Protein AF-A0A015LFY4-F1 (afdb_monomer_lite)

Secondary structure (DSSP, 8-state):
--TT----TTS-HHHHHHHHHHHHT-SS-THHHHHHHHHHHHHHHHHHHHTTTTTT-TT-EEEEETTEEEEEESSPPPHHHHHHHHHHSTT-EEEE----

Foldseek 3Di:
DPPPDDQQPQQDPVLVVQLCCLCPVPDDDPVSVLSNFLSLQSRLVSVCVSVVVCPPLQQWWFKTAPSDTPDTHNDDDDPVVVVVCCVVGRNIDTDHRPPD

pLDDT: mean 84.25, std 12.35, range [42.19, 95.12]

Organism: Rhizophagus irregularis (strain DAOM 197198w) (NCBI:txid1432141)

Sequence (100 aa):
MSQNFRWPYSMPEYLRRSAFNSITKVGSKSDEEFDLEVGLNLLFFYNALDKGEFSGRENDWVTVHNQRIIEYYGQKYDDDKLNSIFKTMPGAVQIHKIAT

Structure (mmCIF, N/CA/C/O backbone):
data_AF-A0A015LFY4-F1
#
_entry.id   AF-A0A015LFY4-F1
#
loop_
_atom_site.group_PDB
_atom_site.id
_atom_site.type_symbol
_atom_site.label_atom_id
_atom_site.label_alt_id
_atom_site.label_comp_id
_atom_site.label_asym_id
_atom_site.label_entity_id
_atom_site.label_seq_id
_atom_site.pdbx_PDB_ins_code
_atom_site.Cartn_x
_atom_site.Cartn_y
_atom_site.Cartn_z
_atom_site.occupancy
_atom_site.B_iso_or_equiv
_atom_site.auth_seq_id
_atom_site.auth_comp_id
_atom_site.auth_asym_id
_atom_site.auth_atom_id
_atom_site.pdbx_PDB_model_num
ATOM 1 N N . MET A 1 1 ? 7.656 -17.148 -11.847 1.00 52.75 1 MET A N 1
ATOM 2 C CA . MET A 1 1 ? 6.934 -17.072 -10.556 1.00 52.75 1 MET A CA 1
ATOM 3 C C . MET A 1 1 ? 6.962 -18.457 -9.938 1.00 52.75 1 MET A C 1
ATOM 5 O O . MET A 1 1 ? 6.727 -19.412 -10.669 1.00 52.75 1 MET A O 1
ATOM 9 N N . SER A 1 2 ? 7.351 -18.596 -8.666 1.00 54.56 2 SER A N 1
ATOM 10 C CA . SER A 1 2 ? 7.397 -19.924 -8.037 1.00 54.56 2 SER A CA 1
ATOM 11 C C . SER A 1 2 ? 5.989 -20.525 -8.007 1.00 54.56 2 SER A C 1
ATOM 13 O O . SER A 1 2 ? 5.005 -19.790 -7.920 1.00 54.56 2 SER A O 1
ATOM 15 N N . GLN A 1 3 ? 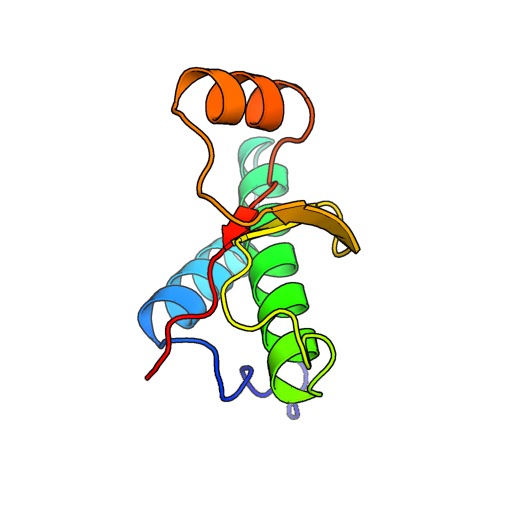5.880 -21.852 -8.058 1.00 60.62 3 GLN A N 1
ATOM 16 C CA . GLN A 1 3 ? 4.587 -22.552 -8.056 1.00 60.62 3 GLN A CA 1
ATOM 17 C C . GLN A 1 3 ? 3.761 -22.348 -6.765 1.00 60.62 3 GLN A C 1
ATOM 19 O O . GLN A 1 3 ? 2.648 -22.851 -6.671 1.00 60.62 3 GLN A O 1
ATOM 24 N N . ASN A 1 4 ? 4.275 -21.583 -5.793 1.00 78.88 4 ASN A N 1
ATOM 25 C CA . ASN A 1 4 ? 3.674 -21.382 -4.475 1.00 78.88 4 ASN A CA 1
ATOM 26 C C . ASN A 1 4 ? 3.223 -19.938 -4.208 1.00 78.88 4 ASN A C 1
ATOM 28 O O . ASN A 1 4 ? 2.784 -19.646 -3.096 1.00 78.88 4 ASN A O 1
ATOM 32 N N . PHE A 1 5 ? 3.337 -19.022 -5.176 1.00 80.44 5 PHE A N 1
ATOM 33 C CA . PHE A 1 5 ? 2.849 -17.660 -4.965 1.00 80.44 5 PHE A CA 1
ATOM 34 C C . PHE A 1 5 ? 1.325 -17.652 -4.787 1.00 80.44 5 PHE A C 1
ATOM 36 O O . PHE A 1 5 ? 0.582 -18.204 -5.599 1.00 80.44 5 PHE A O 1
ATOM 43 N N . ARG A 1 6 ? 0.865 -16.985 -3.727 1.00 88.19 6 ARG A N 1
ATOM 44 C CA . ARG A 1 6 ? -0.543 -16.679 -3.484 1.00 88.19 6 ARG A CA 1
ATOM 45 C C . ARG A 1 6 ? -0.666 -15.185 -3.242 1.00 88.19 6 ARG A C 1
ATOM 47 O O . ARG A 1 6 ? 0.136 -14.612 -2.510 1.00 88.19 6 ARG A O 1
ATOM 54 N N . TRP A 1 7 ? -1.670 -14.573 -3.858 1.00 93.25 7 TRP A N 1
ATOM 55 C CA . TRP A 1 7 ? -2.006 -13.189 -3.557 1.00 93.25 7 TRP A CA 1
ATOM 56 C C . TRP A 1 7 ? -2.440 -13.056 -2.096 1.00 93.25 7 TRP A C 1
ATOM 58 O O . TRP A 1 7 ? -3.108 -13.971 -1.600 1.00 93.25 7 TRP A O 1
ATOM 68 N N . PRO A 1 8 ? -2.132 -11.925 -1.438 1.00 94.00 8 PRO A N 1
ATOM 69 C CA . PRO A 1 8 ? -2.683 -11.643 -0.124 1.00 94.00 8 PRO A CA 1
ATOM 70 C C . PRO A 1 8 ? -4.213 -11.726 -0.163 1.00 94.00 8 PRO A C 1
ATOM 72 O O . PRO A 1 8 ? -4.859 -11.212 -1.089 1.00 94.00 8 PRO A O 1
ATOM 75 N N . TYR A 1 9 ? -4.790 -12.391 0.830 1.00 92.62 9 TYR A N 1
ATOM 76 C CA . TYR A 1 9 ? -6.221 -12.617 0.962 1.00 92.62 9 TYR A CA 1
ATOM 77 C C . TYR A 1 9 ? -6.982 -11.290 1.000 1.00 92.62 9 TYR A C 1
ATOM 79 O O . TYR A 1 9 ? -7.920 -11.116 0.223 1.00 92.62 9 TYR A O 1
ATOM 87 N N . SER A 1 10 ? -6.509 -10.329 1.800 1.00 91.12 10 SER A N 1
ATOM 88 C CA . SER A 1 10 ? -7.152 -9.019 1.966 1.00 91.12 10 SER A CA 1
ATOM 89 C C . SER A 1 10 ? -6.948 -8.069 0.782 1.00 91.12 10 SER A C 1
ATOM 91 O O . SER A 1 10 ? -7.524 -6.985 0.776 1.00 91.12 10 SER A O 1
ATOM 93 N N . MET A 1 11 ? -6.128 -8.429 -0.216 1.00 93.12 11 MET A N 1
ATOM 94 C CA . MET A 1 11 ? -5.882 -7.577 -1.3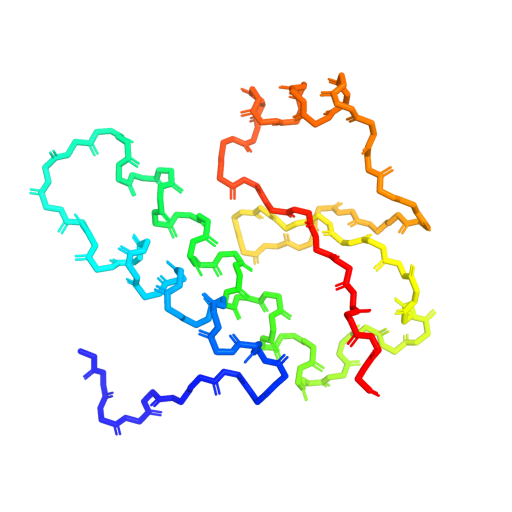83 1.00 93.12 11 MET A CA 1
ATOM 95 C C . MET A 1 11 ? -7.050 -7.661 -2.381 1.00 93.12 11 MET A C 1
ATOM 97 O O . MET A 1 11 ? -7.274 -8.738 -2.941 1.00 93.12 11 MET A O 1
ATOM 101 N N . PRO A 1 12 ? -7.748 -6.549 -2.681 1.00 91.94 12 PRO A N 1
ATOM 102 C CA . PRO A 1 12 ? -8.801 -6.511 -3.692 1.00 91.94 12 PRO A CA 1
ATOM 103 C C . PRO A 1 12 ? -8.311 -6.934 -5.082 1.00 91.94 12 PRO A C 1
ATOM 105 O O . PRO A 1 12 ? -7.178 -6.645 -5.468 1.00 91.94 12 PRO A O 1
ATOM 108 N N . GLU A 1 13 ? -9.185 -7.557 -5.877 1.00 92.44 13 GLU A N 1
ATOM 109 C CA . GLU A 1 13 ? -8.838 -8.085 -7.207 1.00 92.44 13 GLU A CA 1
ATOM 110 C C . GLU A 1 13 ? -8.261 -7.013 -8.149 1.00 92.44 13 GLU A C 1
ATOM 112 O O . GLU A 1 13 ? -7.240 -7.241 -8.798 1.00 92.44 13 GLU A O 1
ATOM 117 N N . TYR A 1 14 ? -8.841 -5.808 -8.162 1.00 90.38 14 TYR A N 1
ATOM 118 C CA . TYR A 1 14 ? -8.337 -4.708 -8.988 1.00 90.38 14 TYR A CA 1
ATOM 119 C C . TYR A 1 14 ? -6.913 -4.275 -8.588 1.00 90.38 14 TYR A C 1
ATOM 121 O O . TYR A 1 14 ? -6.108 -3.948 -9.461 1.00 90.38 14 TYR A O 1
ATOM 129 N N . LEU A 1 15 ? -6.564 -4.341 -7.294 1.00 92.31 15 LEU A N 1
ATOM 130 C CA . LEU A 1 15 ? -5.206 -4.064 -6.812 1.00 92.31 15 LEU A CA 1
ATOM 131 C C . LEU A 1 15 ? -4.247 -5.216 -7.094 1.00 92.31 15 LEU A C 1
ATOM 133 O O . LEU A 1 15 ? -3.095 -4.950 -7.422 1.00 92.31 15 LEU A O 1
ATOM 137 N N . ARG A 1 16 ? -4.710 -6.473 -7.072 1.00 93.75 16 ARG A N 1
ATOM 138 C CA . ARG A 1 16 ? -3.915 -7.617 -7.556 1.00 93.75 16 ARG A CA 1
ATOM 139 C C . ARG A 1 16 ? -3.558 -7.443 -9.027 1.00 93.75 16 ARG A C 1
ATOM 141 O O . ARG A 1 16 ? -2.401 -7.605 -9.399 1.00 93.75 16 ARG A O 1
ATOM 148 N N . ARG A 1 17 ? -4.530 -7.059 -9.863 1.00 90.38 17 ARG A N 1
ATOM 149 C CA . ARG A 1 17 ? -4.304 -6.785 -11.291 1.00 90.38 17 ARG A CA 1
ATOM 150 C C . ARG A 1 17 ? -3.343 -5.615 -11.497 1.00 90.38 17 ARG A C 1
ATOM 152 O O . ARG A 1 17 ? -2.447 -5.715 -12.330 1.00 90.38 17 ARG A O 1
ATOM 159 N N . SER A 1 18 ? -3.510 -4.534 -10.734 1.00 88.81 18 SER A N 1
ATOM 160 C CA . SER A 1 18 ? -2.603 -3.383 -10.767 1.00 88.81 18 SER A CA 1
ATOM 161 C C . SER A 1 18 ? -1.176 -3.788 -10.399 1.00 88.81 18 SER A C 1
ATOM 163 O O . SER A 1 18 ? -0.264 -3.555 -11.183 1.00 88.81 18 SER A O 1
ATOM 165 N N . ALA A 1 19 ? -0.994 -4.466 -9.261 1.00 90.56 19 ALA A N 1
ATOM 166 C CA . ALA A 1 19 ? 0.307 -4.928 -8.789 1.00 90.56 19 ALA A CA 1
ATOM 167 C C . ALA A 1 19 ? 0.952 -5.925 -9.759 1.00 90.56 19 ALA A C 1
ATOM 169 O O . ALA A 1 19 ? 2.144 -5.830 -10.027 1.00 90.56 19 ALA A O 1
ATOM 170 N N . PHE A 1 20 ? 0.172 -6.843 -10.337 1.00 90.50 20 PHE A N 1
ATOM 171 C CA . PHE A 1 20 ? 0.657 -7.751 -11.373 1.00 90.50 20 PHE A CA 1
ATOM 172 C C . PHE A 1 20 ? 1.212 -6.975 -12.566 1.00 90.50 20 PHE A C 1
ATOM 174 O O . PHE A 1 20 ? 2.371 -7.162 -12.914 1.00 90.50 20 PHE A O 1
ATOM 181 N N . ASN A 1 21 ? 0.418 -6.064 -13.140 1.00 88.00 21 ASN A N 1
ATOM 182 C CA . ASN A 1 21 ? 0.839 -5.263 -14.288 1.00 88.00 21 ASN A CA 1
ATOM 183 C C . ASN A 1 21 ? 2.099 -4.451 -13.973 1.00 88.00 21 ASN A C 1
ATOM 185 O O . ASN A 1 21 ? 3.026 -4.437 -14.774 1.00 88.00 21 ASN A O 1
ATOM 189 N N . SER A 1 22 ? 2.132 -3.815 -12.804 1.00 87.62 22 SER A N 1
ATOM 190 C CA . SER A 1 22 ? 3.283 -3.095 -12.262 1.00 87.62 22 SER A CA 1
ATOM 191 C C . SER A 1 22 ? 4.552 -3.956 -12.214 1.00 87.62 22 SER A C 1
ATOM 193 O O . SER A 1 22 ? 5.596 -3.554 -12.713 1.00 87.62 22 SER A O 1
ATOM 195 N N . ILE A 1 23 ? 4.457 -5.175 -11.676 1.00 87.25 23 ILE A N 1
ATOM 196 C CA . ILE A 1 23 ? 5.604 -6.075 -11.483 1.00 87.25 23 ILE A CA 1
ATOM 197 C C . ILE A 1 23 ? 6.054 -6.728 -12.798 1.00 87.25 23 ILE A C 1
ATOM 199 O O . ILE A 1 23 ? 7.244 -6.954 -13.002 1.00 87.25 23 ILE A O 1
ATOM 203 N N . THR A 1 24 ? 5.128 -7.080 -13.693 1.00 83.00 24 THR A N 1
ATOM 204 C CA . THR A 1 24 ? 5.447 -7.852 -14.908 1.00 83.00 24 THR A CA 1
ATOM 205 C C . THR A 1 24 ? 5.781 -6.998 -16.125 1.00 83.00 24 THR A C 1
ATOM 207 O O . THR A 1 24 ? 6.144 -7.550 -17.159 1.00 83.00 24 THR A O 1
ATOM 210 N N . LYS A 1 25 ? 5.641 -5.673 -16.035 1.00 74.75 25 LYS A N 1
ATOM 211 C CA . LYS A 1 25 ? 6.003 -4.741 -17.113 1.00 74.75 25 LYS A CA 1
ATOM 212 C C . LYS A 1 25 ? 7.512 -4.535 -17.291 1.00 74.75 25 LYS A C 1
ATOM 214 O O . LYS A 1 25 ? 7.890 -3.899 -18.264 1.00 74.75 25 LYS A O 1
ATOM 219 N N . VAL A 1 26 ? 8.356 -5.058 -16.398 1.00 60.91 26 VAL A N 1
ATOM 220 C CA . VAL A 1 26 ? 9.814 -4.846 -16.420 1.00 60.91 26 VAL A CA 1
ATOM 221 C C . VAL A 1 26 ? 10.429 -5.431 -17.703 1.00 60.91 26 VAL A C 1
ATOM 223 O O . VAL A 1 26 ? 10.402 -6.646 -17.909 1.00 60.91 26 VAL A O 1
ATOM 226 N N . GLY A 1 27 ? 10.980 -4.572 -18.566 1.00 55.88 27 GLY A N 1
ATOM 227 C CA . GLY A 1 27 ? 11.531 -4.945 -19.866 1.00 55.88 27 GLY A CA 1
ATOM 228 C C . GLY A 1 27 ? 12.341 -3.879 -20.617 1.00 55.88 27 GLY A C 1
ATOM 229 O O . GLY A 1 27 ? 13.235 -4.285 -21.353 1.00 55.88 27 GLY A O 1
ATOM 230 N N . SER A 1 28 ? 12.090 -2.569 -20.488 1.00 51.50 28 SER A N 1
ATOM 231 C CA . SER A 1 28 ? 12.840 -1.448 -21.098 1.00 51.50 28 SER A CA 1
ATOM 232 C C . SER A 1 28 ? 12.255 -0.048 -20.749 1.00 51.50 28 SER A C 1
ATOM 234 O O . SER A 1 28 ? 11.583 0.516 -21.615 1.00 51.50 28 SER A O 1
ATOM 236 N N . LYS A 1 29 ? 12.524 0.559 -19.568 1.00 58.12 29 LYS A N 1
ATOM 237 C CA . LYS A 1 29 ? 12.662 2.039 -19.310 1.00 58.12 29 LYS A CA 1
ATOM 238 C C . LYS A 1 29 ? 12.614 2.414 -17.813 1.00 58.12 29 LYS A C 1
ATOM 240 O O . LYS A 1 29 ? 12.115 1.658 -16.998 1.00 58.12 29 LYS A O 1
ATOM 245 N N . SER A 1 30 ? 13.071 3.628 -17.474 1.00 59.06 30 SER A N 1
ATOM 246 C CA . SER A 1 30 ? 13.046 4.234 -16.122 1.00 59.06 30 SER A CA 1
ATOM 247 C C . SER A 1 30 ? 11.671 4.261 -15.442 1.00 59.06 30 SER A C 1
ATOM 249 O O . SER A 1 30 ? 11.592 4.185 -14.221 1.00 59.06 30 SER A O 1
ATOM 251 N N . ASP A 1 31 ? 10.587 4.335 -16.218 1.00 60.34 31 ASP A N 1
ATOM 252 C CA . ASP A 1 31 ? 9.216 4.320 -15.688 1.00 60.34 31 ASP A CA 1
ATOM 253 C C . ASP A 1 31 ? 8.841 2.945 -15.089 1.00 60.34 31 ASP A C 1
ATOM 255 O O . ASP A 1 31 ? 7.886 2.832 -14.323 1.00 60.34 31 ASP A O 1
ATOM 259 N N . GLU A 1 32 ? 9.620 1.896 -15.380 1.00 65.19 32 GLU A N 1
ATOM 260 C CA . GLU A 1 32 ? 9.408 0.544 -14.853 1.00 65.19 32 GLU A CA 1
ATOM 261 C C . GLU A 1 32 ? 9.907 0.375 -13.422 1.00 65.19 32 GLU A C 1
ATOM 263 O O . GLU A 1 32 ? 9.331 -0.425 -12.693 1.00 65.19 32 GLU A O 1
ATOM 268 N N . GLU A 1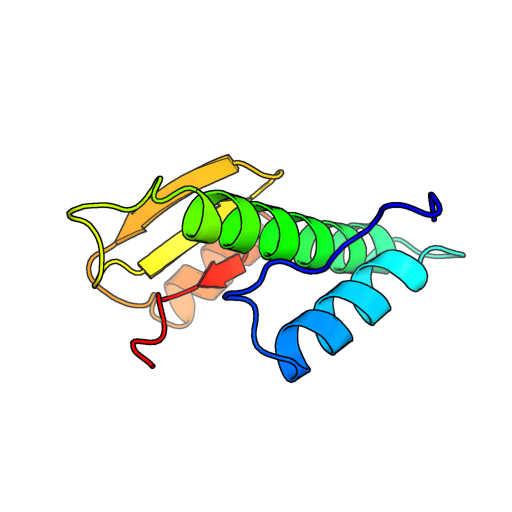 33 ? 10.931 1.119 -12.990 1.00 73.06 33 GLU A N 1
ATOM 269 C CA . GLU A 1 33 ? 11.365 1.089 -11.585 1.00 73.06 33 GLU A CA 1
ATOM 270 C C . GLU A 1 33 ? 10.275 1.672 -10.680 1.00 73.06 33 GLU A C 1
ATOM 272 O O . GLU A 1 33 ? 9.984 1.115 -9.623 1.00 73.06 33 GLU A O 1
ATOM 277 N N . PHE A 1 34 ? 9.608 2.738 -11.139 1.00 81.94 34 PHE A N 1
ATOM 278 C CA . PHE A 1 34 ? 8.443 3.305 -10.463 1.00 81.94 34 PHE A CA 1
ATOM 279 C C . PHE A 1 34 ? 7.276 2.311 -10.423 1.00 81.94 34 PHE A C 1
ATOM 281 O O . PHE A 1 34 ? 6.750 2.026 -9.345 1.00 81.94 34 PHE A O 1
ATOM 288 N N . ASP A 1 35 ? 6.880 1.767 -11.580 1.00 84.25 35 ASP A N 1
ATOM 289 C CA . ASP A 1 35 ? 5.759 0.824 -11.668 1.00 84.25 35 ASP A CA 1
ATOM 290 C C . ASP A 1 35 ? 6.029 -0.429 -10.817 1.00 84.25 35 ASP A C 1
ATOM 292 O O . ASP A 1 35 ? 5.138 -0.868 -10.084 1.00 84.25 35 ASP A O 1
ATOM 296 N N . LEU A 1 36 ? 7.253 -0.967 -10.851 1.00 89.12 36 LEU A N 1
ATOM 297 C CA . LEU A 1 36 ? 7.681 -2.111 -10.045 1.00 89.12 36 LEU A CA 1
ATOM 298 C C . LEU A 1 36 ? 7.553 -1.817 -8.548 1.00 89.12 36 LEU A C 1
ATOM 300 O O . LEU A 1 36 ? 6.958 -2.613 -7.818 1.00 89.12 36 LEU A O 1
ATOM 304 N N . GLU A 1 37 ? 8.068 -0.673 -8.102 1.00 91.50 37 GLU A N 1
ATOM 305 C CA . GLU A 1 37 ? 8.061 -0.260 -6.698 1.00 91.50 37 GLU A CA 1
ATOM 306 C C . GLU A 1 37 ? 6.632 -0.125 -6.151 1.00 91.50 37 GLU A C 1
ATOM 308 O O . GLU A 1 37 ? 6.324 -0.649 -5.077 1.00 91.50 37 GLU A O 1
ATOM 313 N N . VAL A 1 38 ? 5.713 0.464 -6.927 1.00 91.00 38 VAL A N 1
ATOM 314 C CA . VAL A 1 38 ? 4.282 0.521 -6.576 1.00 91.00 38 VAL A CA 1
ATOM 315 C C . VAL A 1 38 ? 3.712 -0.884 -6.364 1.00 91.00 38 VAL A C 1
ATOM 317 O O . VAL A 1 38 ? 3.031 -1.145 -5.367 1.00 91.00 38 VAL A O 1
ATOM 320 N N . GLY A 1 39 ? 3.998 -1.809 -7.285 1.00 92.81 39 GLY A N 1
ATOM 321 C CA . GLY A 1 39 ? 3.515 -3.187 -7.202 1.00 92.81 39 GLY A CA 1
ATOM 322 C C . GLY A 1 39 ? 4.051 -3.936 -5.979 1.00 92.81 39 GLY A C 1
ATOM 323 O O . GLY A 1 39 ? 3.290 -4.621 -5.288 1.00 92.81 39 GLY A O 1
ATOM 324 N N . LEU A 1 40 ? 5.340 -3.771 -5.673 1.00 94.00 40 LEU A N 1
ATOM 325 C CA . LEU A 1 40 ? 5.979 -4.377 -4.505 1.00 94.00 40 LEU A CA 1
ATOM 326 C C . LEU A 1 40 ? 5.468 -3.777 -3.189 1.00 94.00 40 LEU A C 1
ATOM 328 O O . LEU A 1 40 ? 5.218 -4.523 -2.241 1.00 94.00 40 LEU A O 1
ATOM 332 N N . ASN A 1 41 ? 5.241 -2.464 -3.130 1.00 95.12 41 ASN A N 1
ATOM 333 C CA . ASN A 1 41 ? 4.704 -1.795 -1.942 1.00 95.12 41 ASN A CA 1
ATOM 334 C C . ASN A 1 41 ? 3.260 -2.199 -1.639 1.00 95.12 41 ASN A C 1
ATOM 336 O O . ASN A 1 41 ? 2.921 -2.455 -0.481 1.00 95.12 41 ASN A O 1
ATOM 340 N N . LEU A 1 42 ? 2.424 -2.335 -2.672 1.00 94.06 42 LEU A N 1
ATOM 341 C CA . LEU A 1 42 ? 1.081 -2.898 -2.535 1.00 94.06 42 LEU A CA 1
ATOM 342 C C . LEU A 1 42 ? 1.142 -4.323 -1.967 1.00 94.06 42 LEU A C 1
ATOM 344 O O . LEU A 1 42 ? 0.433 -4.647 -1.014 1.00 94.06 42 LEU A O 1
ATOM 348 N N . LEU A 1 43 ? 2.006 -5.176 -2.525 1.00 95.00 43 LEU A N 1
ATOM 349 C CA . LEU A 1 43 ? 2.159 -6.556 -2.065 1.00 95.00 43 LEU A CA 1
ATOM 350 C C . LEU A 1 43 ? 2.657 -6.625 -0.613 1.00 95.00 43 LEU A C 1
ATOM 352 O O . LEU A 1 43 ? 2.166 -7.444 0.165 1.00 95.00 43 LEU A O 1
ATOM 356 N N . PHE A 1 44 ? 3.605 -5.766 -0.237 1.00 95.12 44 PHE A N 1
ATOM 357 C CA . PHE A 1 44 ? 4.104 -5.654 1.131 1.00 95.12 44 PHE A CA 1
ATOM 358 C C . PHE A 1 44 ? 2.981 -5.290 2.110 1.00 95.12 44 PHE A C 1
ATOM 360 O O . PHE A 1 44 ? 2.768 -6.014 3.084 1.00 95.12 44 PHE A O 1
ATOM 367 N N . PHE A 1 45 ? 2.223 -4.225 1.819 1.00 94.31 45 PHE A N 1
ATOM 368 C CA . PHE A 1 45 ? 1.142 -3.749 2.684 1.00 94.31 45 PHE A CA 1
ATOM 369 C C . PHE A 1 45 ? 0.114 -4.848 2.971 1.00 94.31 45 PHE A C 1
ATOM 371 O O . PHE A 1 45 ? -0.188 -5.136 4.127 1.00 94.31 45 PHE A O 1
ATOM 378 N N . TYR A 1 46 ? -0.402 -5.503 1.930 1.00 94.00 46 TYR A N 1
ATOM 379 C CA . TYR A 1 46 ? -1.457 -6.495 2.123 1.00 94.00 46 TYR A CA 1
ATOM 380 C C . TYR A 1 46 ? -0.961 -7.794 2.773 1.00 94.00 46 TYR A C 1
ATOM 382 O O . TYR A 1 46 ? -1.719 -8.421 3.507 1.00 94.00 46 TYR A O 1
ATOM 390 N N . ASN A 1 47 ? 0.307 -8.174 2.582 1.00 93.94 47 ASN A N 1
ATOM 391 C CA . ASN A 1 47 ? 0.900 -9.281 3.339 1.00 93.94 47 ASN A CA 1
ATOM 392 C C . ASN A 1 47 ? 1.009 -8.963 4.837 1.00 93.94 47 ASN A C 1
ATOM 394 O O . ASN A 1 47 ? 0.749 -9.837 5.661 1.00 93.94 47 ASN A O 1
ATOM 398 N N . ALA A 1 48 ? 1.397 -7.736 5.195 1.00 92.38 48 ALA A N 1
ATOM 399 C CA . ALA A 1 48 ? 1.421 -7.289 6.589 1.00 92.38 48 ALA A CA 1
ATOM 400 C C . ALA A 1 48 ? -0.002 -7.230 7.178 1.00 92.38 48 ALA A C 1
ATOM 402 O O . ALA A 1 48 ? -0.229 -7.617 8.326 1.00 92.38 48 ALA A O 1
ATOM 403 N N . LEU A 1 49 ? -0.987 -6.831 6.363 1.00 91.56 49 LEU A N 1
ATOM 404 C CA . LEU A 1 49 ? -2.394 -6.800 6.758 1.00 91.56 49 LEU A CA 1
ATOM 405 C C . LEU A 1 49 ? -2.949 -8.188 7.063 1.00 91.56 49 LEU A C 1
ATOM 407 O O . LEU A 1 49 ? -3.546 -8.372 8.121 1.00 91.56 49 LEU A O 1
ATOM 411 N N . ASP A 1 50 ? -2.694 -9.169 6.200 1.00 92.06 50 ASP A N 1
ATOM 412 C CA . ASP A 1 50 ? -3.121 -10.555 6.421 1.00 92.06 50 ASP A CA 1
ATOM 413 C C . ASP A 1 50 ? -2.493 -11.185 7.674 1.00 92.06 50 ASP A C 1
ATOM 415 O O . ASP A 1 50 ? -3.080 -12.076 8.285 1.00 92.06 50 ASP A O 1
ATOM 419 N N . LYS A 1 51 ? -1.307 -10.717 8.078 1.00 92.31 51 LYS A N 1
ATOM 420 C CA . LYS A 1 51 ? -0.623 -11.149 9.307 1.00 92.31 51 LYS A CA 1
ATOM 421 C C . LYS A 1 51 ? -1.114 -10.432 10.567 1.00 92.31 51 LYS A C 1
ATOM 423 O O . LYS A 1 51 ? -0.675 -10.778 11.661 1.00 92.31 51 LYS A O 1
ATOM 428 N N . GLY A 1 52 ? -1.999 -9.443 10.433 1.00 89.75 52 GLY A N 1
ATOM 429 C CA . GLY A 1 52 ? -2.516 -8.661 11.556 1.00 89.75 52 GLY A CA 1
ATOM 430 C C . GLY A 1 52 ? -1.544 -7.608 12.099 1.00 89.75 52 GLY A C 1
ATOM 431 O O . GLY A 1 52 ? -1.737 -7.134 13.216 1.00 89.75 52 GLY A O 1
ATOM 432 N N . GLU A 1 53 ? -0.527 -7.200 11.330 1.00 89.62 53 GLU A N 1
ATOM 433 C CA . GLU A 1 53 ? 0.501 -6.241 11.783 1.00 89.62 53 GLU A CA 1
ATOM 434 C C . GLU A 1 53 ? -0.057 -4.828 12.071 1.00 89.62 53 GLU A C 1
ATOM 436 O O . GLU A 1 53 ? 0.598 -4.019 12.722 1.00 89.62 53 GLU A O 1
ATOM 441 N N . PHE A 1 54 ? -1.293 -4.543 11.646 1.00 85.19 54 PHE A N 1
ATOM 442 C CA . PHE A 1 54 ? -1.986 -3.259 11.828 1.00 85.19 54 PHE A CA 1
ATOM 443 C C . PHE A 1 54 ? -3.035 -3.255 12.955 1.00 85.19 54 PHE A C 1
ATOM 445 O O . PHE A 1 54 ? -3.904 -2.382 12.982 1.00 85.19 54 PHE A O 1
ATOM 452 N N . SER A 1 55 ? -3.007 -4.232 13.866 1.00 85.31 55 SER A N 1
ATOM 453 C CA . SER A 1 55 ? -3.947 -4.285 14.996 1.00 85.31 55 SER A CA 1
ATOM 454 C C . SER A 1 55 ? -3.892 -2.997 15.835 1.00 85.31 55 SER A C 1
ATOM 456 O O . SER A 1 55 ? -2.815 -2.562 16.243 1.00 85.31 55 SER A O 1
ATOM 458 N N . GLY A 1 56 ? -5.049 -2.393 16.113 1.00 83.56 56 GLY A N 1
ATOM 459 C CA . GLY A 1 56 ? -5.182 -1.117 16.827 1.00 83.56 56 GLY A CA 1
ATOM 460 C C . GLY A 1 56 ? -4.944 0.137 15.974 1.00 83.56 56 GLY A C 1
ATOM 461 O O . GLY A 1 56 ? -4.899 1.239 16.519 1.00 83.56 56 GLY A O 1
ATOM 462 N N . ARG A 1 57 ? -4.758 -0.019 14.656 1.00 82.75 57 ARG A N 1
ATOM 463 C CA . ARG A 1 57 ? -4.562 1.060 13.667 1.00 82.75 57 ARG A CA 1
ATOM 464 C C . ARG A 1 57 ? -5.485 0.889 12.463 1.00 82.75 57 ARG A C 1
ATOM 466 O O . ARG A 1 57 ? -5.129 1.192 11.329 1.00 82.75 57 ARG A O 1
ATOM 473 N N . GLU A 1 58 ? -6.676 0.341 12.685 1.00 78.94 58 GLU A N 1
ATOM 474 C CA . GLU A 1 58 ? -7.565 -0.108 11.613 1.00 78.94 58 GLU A CA 1
ATOM 475 C C . GLU A 1 58 ? -8.100 1.025 10.734 1.00 78.94 58 GLU A C 1
ATOM 477 O O . GLU A 1 58 ? -8.486 0.756 9.601 1.00 78.94 58 GLU A O 1
ATOM 482 N N . ASN A 1 59 ? -8.114 2.258 11.239 1.00 82.31 59 ASN A N 1
ATOM 483 C CA . ASN A 1 59 ? -8.600 3.441 10.524 1.00 82.31 59 ASN A CA 1
ATOM 484 C C . ASN A 1 59 ? -7.459 4.339 10.022 1.00 82.31 59 ASN A C 1
ATOM 486 O O . ASN A 1 59 ? -7.713 5.414 9.478 1.00 82.31 59 ASN A O 1
ATOM 490 N N . ASP A 1 60 ? -6.207 3.920 10.222 1.00 87.56 60 ASP A N 1
ATOM 491 C CA . ASP A 1 60 ? -5.065 4.703 9.783 1.00 87.56 60 ASP A CA 1
ATOM 492 C C . ASP A 1 60 ? -4.838 4.495 8.274 1.00 87.56 60 ASP A C 1
ATOM 494 O O . ASP A 1 60 ? -4.832 3.382 7.739 1.00 87.56 60 ASP A O 1
ATOM 498 N N . TRP A 1 61 ? -4.605 5.596 7.574 1.00 90.38 61 TRP A N 1
ATOM 499 C CA . TRP A 1 61 ? -3.889 5.629 6.312 1.00 90.38 61 TRP A CA 1
ATOM 500 C C . TRP A 1 61 ? -2.420 5.280 6.541 1.00 90.38 61 TRP A C 1
ATOM 502 O O . TRP A 1 61 ? -1.761 5.819 7.426 1.00 90.38 61 TRP A O 1
ATOM 512 N N . VAL A 1 62 ? -1.879 4.410 5.702 1.00 91.19 62 VAL A N 1
ATOM 513 C CA . VAL A 1 62 ? -0.497 3.944 5.796 1.00 91.19 62 VAL A CA 1
ATOM 514 C C . VAL A 1 62 ? 0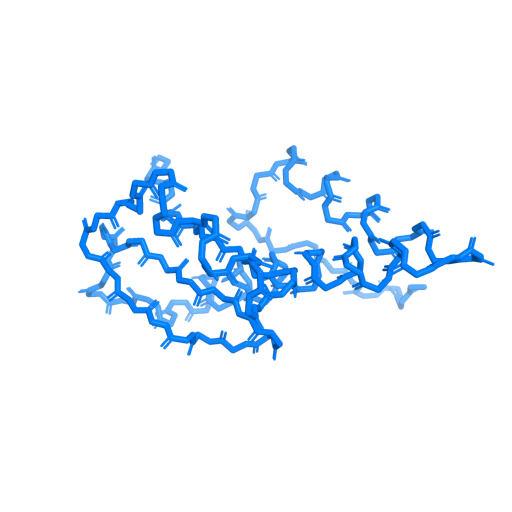.250 4.347 4.540 1.00 91.19 62 VAL A C 1
ATOM 516 O O . VAL A 1 62 ? -0.236 4.132 3.428 1.00 91.19 62 VAL A O 1
ATOM 519 N N . THR A 1 63 ? 1.445 4.903 4.721 1.00 92.62 63 THR A N 1
ATOM 520 C CA . THR A 1 63 ? 2.371 5.185 3.623 1.00 92.62 63 THR A CA 1
ATOM 521 C C . THR A 1 63 ? 3.448 4.114 3.587 1.00 92.62 63 THR A C 1
ATOM 523 O O . THR A 1 63 ? 4.162 3.904 4.573 1.00 92.62 63 THR A O 1
ATOM 526 N N . VAL A 1 64 ? 3.577 3.447 2.442 1.00 94.00 64 VAL A N 1
ATOM 527 C CA . VAL A 1 64 ? 4.582 2.407 2.208 1.00 94.00 64 VAL A CA 1
ATOM 528 C C . VAL A 1 64 ? 5.529 2.847 1.103 1.00 94.00 64 VAL A C 1
ATOM 530 O O . VAL A 1 64 ? 5.086 3.301 0.048 1.00 94.00 64 VAL A O 1
ATOM 533 N N . HIS A 1 65 ? 6.826 2.691 1.351 1.00 94.44 65 HIS A N 1
ATOM 534 C CA . HIS A 1 65 ? 7.894 2.930 0.382 1.00 94.44 65 HIS A CA 1
ATOM 535 C C . HIS A 1 65 ? 9.066 1.989 0.654 1.00 94.44 65 HIS A C 1
ATOM 537 O O . HIS A 1 65 ? 9.353 1.685 1.814 1.00 94.44 65 HIS A O 1
ATOM 543 N N . ASN A 1 66 ? 9.726 1.503 -0.395 1.00 94.25 66 ASN A N 1
ATOM 544 C CA . ASN A 1 66 ? 10.790 0.500 -0.350 1.00 94.25 66 ASN A CA 1
ATOM 545 C C . ASN A 1 66 ? 10.426 -0.703 0.532 1.00 94.25 66 ASN A C 1
ATOM 547 O O . ASN A 1 66 ? 11.231 -1.179 1.337 1.00 94.25 66 ASN A O 1
ATOM 551 N N . GLN A 1 67 ? 9.167 -1.144 0.423 1.00 95.00 67 GLN A N 1
ATOM 552 C CA . GLN A 1 67 ? 8.575 -2.245 1.180 1.00 95.00 67 GLN A CA 1
ATOM 553 C C . GLN A 1 67 ? 8.740 -2.075 2.698 1.00 95.00 67 GLN A C 1
ATOM 555 O O . GLN A 1 67 ? 9.043 -3.019 3.429 1.00 95.00 67 GLN A O 1
ATOM 560 N N . ARG A 1 68 ? 8.570 -0.839 3.177 1.00 93.69 68 ARG A N 1
ATOM 561 C CA . ARG A 1 68 ? 8.561 -0.474 4.595 1.00 93.69 68 ARG A CA 1
ATOM 562 C C . ARG A 1 68 ? 7.450 0.521 4.866 1.00 93.69 68 ARG A C 1
ATOM 564 O O . ARG A 1 68 ? 7.121 1.350 4.021 1.00 93.69 68 ARG A O 1
ATOM 571 N N . ILE A 1 69 ? 6.899 0.458 6.071 1.00 91.38 69 ILE A N 1
ATOM 572 C CA . ILE A 1 69 ? 5.981 1.485 6.553 1.00 91.38 69 ILE A CA 1
ATOM 573 C C . ILE A 1 69 ? 6.818 2.706 6.903 1.00 91.38 69 ILE A C 1
ATOM 575 O O . ILE A 1 69 ? 7.661 2.647 7.798 1.00 91.38 69 ILE A O 1
ATOM 579 N N . ILE A 1 70 ? 6.593 3.792 6.177 1.00 91.44 70 ILE A N 1
ATOM 580 C CA . ILE A 1 70 ? 7.243 5.069 6.459 1.00 91.44 70 ILE A CA 1
ATOM 581 C C . ILE A 1 70 ? 6.463 5.801 7.540 1.00 91.44 70 ILE A C 1
ATOM 583 O O . ILE A 1 70 ? 7.057 6.416 8.422 1.00 91.44 70 ILE A O 1
ATOM 587 N N . GLU A 1 71 ? 5.130 5.713 7.496 1.00 86.75 71 GLU A N 1
ATOM 588 C CA . GLU A 1 71 ? 4.291 6.474 8.408 1.00 86.75 71 GLU A CA 1
ATOM 589 C C . GLU A 1 71 ? 2.853 5.948 8.492 1.00 86.75 71 GLU A C 1
ATOM 591 O O . GLU A 1 71 ? 2.319 5.381 7.532 1.00 86.75 71 GLU A O 1
ATOM 596 N N . TYR A 1 72 ? 2.234 6.191 9.649 1.00 81.31 72 TYR A N 1
ATOM 597 C CA . TYR A 1 72 ? 0.814 5.983 9.919 1.00 81.31 72 TYR A CA 1
ATOM 598 C C . TYR A 1 72 ? 0.135 7.340 10.087 1.00 81.31 72 TYR A C 1
ATOM 600 O O . TYR A 1 72 ? 0.622 8.195 10.826 1.00 81.31 72 TYR A O 1
ATOM 608 N N . TYR A 1 73 ? -1.010 7.517 9.449 1.00 74.56 73 TYR A N 1
ATOM 609 C CA . TYR A 1 73 ? -1.811 8.730 9.488 1.00 74.56 73 TYR A CA 1
ATOM 610 C C . TYR A 1 73 ? -3.248 8.402 9.834 1.00 74.56 73 TYR A C 1
ATOM 612 O O . TYR A 1 73 ? -3.801 7.478 9.272 1.00 74.56 73 TYR A O 1
ATOM 620 N N . GLY A 1 74 ? -3.920 9.232 10.628 1.00 74.50 74 GLY A N 1
ATOM 621 C CA . GLY A 1 74 ? -5.375 9.107 10.792 1.00 74.50 74 GLY A CA 1
ATOM 622 C C . GLY A 1 74 ? -6.182 9.552 9.559 1.00 74.50 74 GLY A C 1
ATOM 623 O O . GLY A 1 74 ? -7.384 9.328 9.495 1.00 74.50 74 GLY A O 1
ATOM 624 N N . GLN A 1 75 ? -5.551 10.212 8.579 1.00 82.94 75 GLN A N 1
ATOM 625 C CA . GLN A 1 75 ? -6.232 10.809 7.427 1.00 82.94 75 GLN A CA 1
ATOM 626 C C . GLN A 1 75 ? -5.418 10.700 6.134 1.00 82.94 75 GLN A C 1
ATOM 628 O O . GLN A 1 75 ? -4.187 10.628 6.156 1.00 82.94 75 GLN A O 1
ATOM 633 N N . LYS A 1 76 ? -6.120 10.748 4.999 1.00 87.44 76 LYS A N 1
ATOM 634 C CA . LYS A 1 76 ? -5.508 10.815 3.671 1.00 87.44 76 LYS A CA 1
ATOM 635 C C . LYS A 1 76 ? -4.693 12.101 3.542 1.00 87.44 76 LYS A C 1
ATOM 637 O O . LYS A 1 76 ? -5.050 13.133 4.112 1.00 87.44 76 LYS A O 1
ATOM 642 N N . TYR A 1 77 ? -3.617 12.048 2.772 1.00 87.00 77 TYR A N 1
ATOM 643 C CA . TYR A 1 77 ? -2.932 13.261 2.349 1.00 87.00 77 TYR A CA 1
ATOM 644 C C . TYR A 1 77 ? -3.820 14.117 1.441 1.00 87.00 77 TYR A C 1
ATOM 646 O O . TYR A 1 77 ? -4.619 13.589 0.663 1.00 87.00 77 TYR A O 1
ATOM 654 N N . ASP A 1 78 ? -3.636 15.433 1.522 1.00 89.56 78 ASP A N 1
ATOM 655 C CA . ASP A 1 78 ? -4.060 16.344 0.462 1.00 89.56 78 ASP A CA 1
ATOM 656 C C . ASP A 1 78 ? -3.145 16.216 -0.771 1.00 89.56 78 ASP A C 1
ATOM 658 O O . ASP A 1 78 ? -2.084 15.579 -0.731 1.00 89.56 78 ASP A O 1
ATOM 662 N N . ASP A 1 79 ? -3.579 16.801 -1.886 1.00 88.06 79 ASP A N 1
ATOM 663 C CA . ASP A 1 79 ? -2.888 16.679 -3.171 1.00 88.06 79 ASP A CA 1
ATOM 664 C C . ASP A 1 79 ? -1.491 17.323 -3.151 1.00 88.06 79 ASP A C 1
ATOM 666 O O . ASP A 1 79 ? -0.559 16.805 -3.770 1.00 88.06 79 ASP A O 1
ATOM 670 N N . ASP A 1 80 ? -1.301 18.410 -2.400 1.00 90.06 80 ASP A N 1
ATOM 671 C CA . ASP A 1 80 ? -0.009 19.094 -2.288 1.00 90.06 80 ASP A CA 1
ATOM 672 C C . ASP A 1 80 ? 1.015 18.229 -1.546 1.00 90.06 80 ASP A C 1
ATOM 674 O O . ASP A 1 80 ? 2.162 18.065 -1.986 1.00 90.06 80 ASP A O 1
ATOM 678 N N . LYS A 1 81 ? 0.591 17.612 -0.441 1.00 86.75 81 LYS A N 1
ATOM 679 C CA . LYS A 1 81 ? 1.415 16.695 0.341 1.00 86.75 81 LYS A CA 1
ATOM 680 C C . LYS A 1 81 ? 1.698 15.408 -0.430 1.00 86.75 81 LYS A C 1
ATOM 682 O O . LYS A 1 81 ? 2.845 14.959 -0.415 1.00 86.75 81 LYS A O 1
ATOM 687 N N . LEU A 1 82 ? 0.718 14.863 -1.159 1.00 85.69 82 LEU A N 1
ATOM 688 C CA . LEU A 1 82 ? 0.931 13.735 -2.080 1.00 85.69 82 LEU A CA 1
ATOM 689 C C . LEU A 1 82 ? 1.997 14.064 -3.122 1.00 85.69 82 LEU A C 1
ATOM 691 O O . LEU A 1 82 ? 2.942 13.298 -3.299 1.00 85.69 82 LEU A O 1
ATOM 695 N N . ASN A 1 83 ? 1.893 15.226 -3.767 1.00 87.44 83 ASN A N 1
ATOM 696 C CA . ASN A 1 83 ? 2.846 15.655 -4.786 1.00 87.44 83 ASN A CA 1
ATOM 697 C C . ASN A 1 83 ? 4.266 15.813 -4.229 1.00 87.44 83 ASN A C 1
ATOM 699 O O . ASN A 1 83 ? 5.235 15.431 -4.885 1.00 87.44 83 ASN A O 1
ATOM 703 N N . SER A 1 84 ? 4.409 16.360 -3.020 1.00 88.94 84 SER A N 1
ATOM 704 C CA . SER A 1 84 ? 5.708 16.470 -2.344 1.00 88.94 84 SER A CA 1
ATOM 705 C C . SER A 1 84 ? 6.313 15.094 -2.032 1.00 88.94 84 SER A C 1
ATOM 707 O O . SER A 1 84 ? 7.494 14.841 -2.295 1.00 88.94 84 SER A O 1
ATOM 709 N N . ILE A 1 85 ? 5.481 14.172 -1.540 1.00 87.31 85 ILE A N 1
ATOM 710 C CA . ILE A 1 85 ? 5.876 12.795 -1.241 1.00 87.31 85 ILE A CA 1
ATOM 711 C C . ILE A 1 85 ? 6.305 12.069 -2.509 1.00 87.31 85 ILE A C 1
ATOM 713 O O . ILE A 1 85 ? 7.396 11.515 -2.522 1.00 87.31 85 ILE A O 1
ATOM 717 N N . PHE A 1 86 ? 5.531 12.123 -3.592 1.00 83.50 86 PHE A N 1
ATOM 718 C CA . PHE A 1 86 ? 5.873 11.420 -4.831 1.00 83.50 86 PHE A CA 1
ATOM 719 C C . PHE A 1 86 ? 7.101 11.991 -5.544 1.00 83.50 86 PHE A C 1
ATOM 721 O O . PHE A 1 86 ? 7.801 11.246 -6.224 1.00 83.50 86 PHE A O 1
ATOM 728 N N . LYS A 1 87 ? 7.421 13.276 -5.344 1.00 87.69 87 LYS A N 1
ATOM 729 C CA . LYS A 1 87 ? 8.700 13.851 -5.797 1.00 87.69 87 LYS A CA 1
ATOM 730 C C . LYS A 1 87 ? 9.903 13.298 -5.031 1.00 87.69 87 LYS A C 1
ATOM 732 O O . LYS A 1 87 ? 10.981 13.189 -5.603 1.00 87.69 87 LYS A O 1
ATOM 737 N N . THR A 1 88 ? 9.728 12.989 -3.748 1.00 89.31 88 THR A N 1
ATOM 738 C CA . THR A 1 88 ? 10.823 12.580 -2.850 1.00 89.31 88 THR A CA 1
ATOM 739 C C . THR A 1 88 ? 10.975 11.059 -2.780 1.00 89.31 88 THR A C 1
ATOM 741 O O . THR A 1 88 ? 12.083 10.538 -2.709 1.00 89.31 88 THR A O 1
ATOM 744 N N . MET A 1 89 ? 9.851 10.348 -2.806 1.00 90.44 89 MET A N 1
ATOM 745 C CA . MET A 1 89 ? 9.712 8.900 -2.692 1.00 90.44 89 MET A CA 1
ATOM 746 C C . MET A 1 89 ? 8.878 8.386 -3.875 1.00 90.44 89 MET A C 1
ATOM 748 O O . MET A 1 89 ? 7.701 8.042 -3.713 1.00 90.44 89 MET A O 1
ATOM 752 N N . PRO A 1 90 ? 9.452 8.368 -5.091 1.00 88.00 90 PRO A N 1
ATOM 753 C CA . PRO A 1 90 ? 8.787 7.775 -6.241 1.00 88.00 90 PRO A CA 1
ATOM 754 C C . PRO A 1 90 ? 8.447 6.310 -5.943 1.00 88.00 90 PRO A C 1
ATOM 756 O O . PRO A 1 90 ? 9.241 5.579 -5.352 1.00 88.00 90 PRO A O 1
ATOM 759 N N . GLY A 1 91 ? 7.232 5.907 -6.310 1.00 88.38 91 GLY A N 1
ATOM 760 C CA . GLY A 1 91 ? 6.692 4.570 -6.058 1.00 88.38 91 GLY A CA 1
ATOM 761 C C . GLY A 1 91 ? 6.061 4.375 -4.675 1.00 88.38 91 GLY A C 1
ATOM 762 O O . GLY A 1 91 ? 5.542 3.293 -4.390 1.00 88.38 91 GLY A O 1
ATOM 763 N N . ALA A 1 92 ? 6.061 5.402 -3.814 1.00 91.94 92 ALA A N 1
ATOM 764 C CA . ALA A 1 92 ? 5.329 5.351 -2.554 1.00 91.94 92 ALA A CA 1
ATOM 765 C C . ALA A 1 92 ? 3.825 5.159 -2.797 1.00 91.94 92 ALA A C 1
ATOM 767 O O . ALA A 1 92 ? 3.251 5.702 -3.741 1.00 91.94 92 ALA A O 1
ATOM 768 N N . VAL A 1 93 ? 3.172 4.414 -1.911 1.00 91.25 93 VAL A N 1
ATOM 769 C CA . VAL A 1 93 ? 1.722 4.189 -1.946 1.00 91.25 93 VAL A CA 1
ATOM 770 C C . VAL A 1 93 ? 1.110 4.631 -0.627 1.00 91.25 93 VAL A C 1
ATOM 772 O O . VAL A 1 93 ? 1.647 4.325 0.437 1.00 91.25 93 VAL A O 1
ATOM 775 N N . GLN A 1 94 ? -0.017 5.342 -0.695 1.00 90.75 94 GLN A N 1
ATOM 776 C CA . GLN A 1 94 ? -0.840 5.640 0.475 1.00 90.75 94 GLN A CA 1
ATOM 777 C C .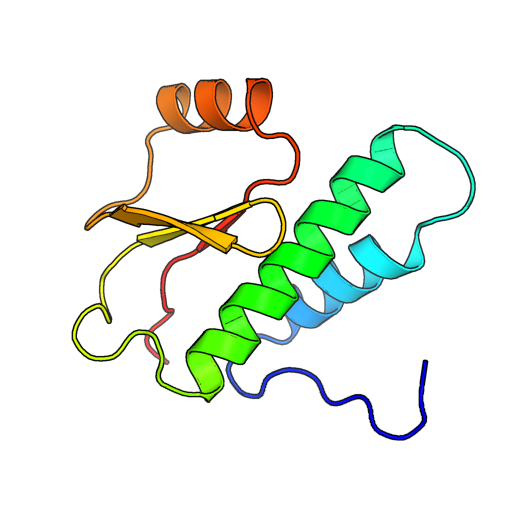 GLN A 1 94 ? -2.108 4.790 0.415 1.00 90.75 94 GLN A C 1
ATOM 779 O O . GLN A 1 94 ? -2.879 4.885 -0.542 1.00 90.75 94 GLN A O 1
ATOM 784 N N . ILE A 1 95 ? -2.313 3.940 1.417 1.00 89.62 95 ILE A N 1
ATOM 785 C CA . ILE A 1 95 ? -3.387 2.946 1.427 1.00 89.62 95 ILE A CA 1
ATOM 786 C C . ILE A 1 95 ? -4.122 3.027 2.759 1.00 89.62 95 ILE A C 1
ATOM 788 O O . ILE A 1 95 ? -3.506 3.065 3.819 1.00 89.62 95 ILE A O 1
ATOM 792 N N . HIS A 1 96 ? -5.448 3.034 2.700 1.00 85.56 96 HIS A N 1
ATOM 793 C CA . HIS A 1 96 ? -6.311 2.871 3.862 1.00 85.56 96 HIS A CA 1
ATOM 794 C C . HIS A 1 96 ? -6.839 1.442 3.899 1.00 85.56 96 HIS A C 1
ATOM 796 O O . HIS A 1 96 ? -7.182 0.877 2.854 1.00 85.56 96 HIS A O 1
ATOM 802 N N . LYS A 1 97 ? -6.953 0.861 5.096 1.00 72.50 97 LYS A N 1
ATOM 803 C CA . LYS 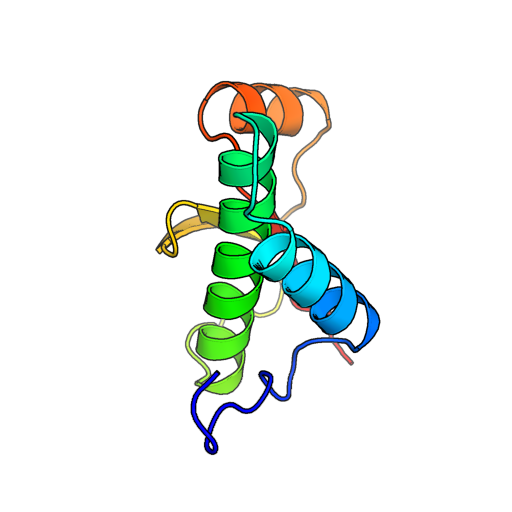A 1 97 ? -7.634 -0.421 5.278 1.00 72.50 97 LYS A CA 1
ATOM 804 C C . LYS A 1 97 ? -9.100 -0.248 4.869 1.00 72.50 97 LYS A C 1
ATOM 806 O O . LYS A 1 97 ? -9.885 0.375 5.574 1.00 72.50 97 LYS A O 1
ATOM 811 N N . ILE A 1 98 ? -9.492 -0.770 3.710 1.00 60.31 98 ILE A N 1
ATOM 812 C CA . ILE A 1 98 ? -10.910 -0.818 3.345 1.00 60.31 98 ILE A CA 1
ATOM 813 C C . ILE A 1 98 ? -11.556 -1.826 4.300 1.00 60.31 98 ILE A C 1
ATOM 815 O O . ILE A 1 98 ? -11.311 -3.028 4.188 1.00 60.31 98 ILE A O 1
ATOM 819 N N . ALA A 1 99 ? -12.325 -1.330 5.273 1.00 42.56 99 ALA A N 1
ATOM 820 C CA . ALA A 1 99 ? -13.257 -2.158 6.023 1.00 42.56 99 ALA A CA 1
ATOM 821 C C . ALA A 1 99 ? -14.215 -2.776 4.997 1.00 42.56 99 ALA A C 1
ATOM 823 O O . ALA A 1 99 ? -14.925 -2.054 4.296 1.00 42.56 99 ALA A O 1
ATOM 824 N N . THR A 1 100 ? -14.111 -4.090 4.826 1.00 42.19 100 THR A N 1
ATOM 825 C CA . THR A 1 100 ? -15.040 -4.889 4.021 1.00 42.19 100 THR A CA 1
ATOM 826 C C . THR A 1 100 ? -16.240 -5.259 4.869 1.00 42.19 100 THR A C 1
ATOM 828 O O . THR A 1 100 ? -16.041 -5.466 6.089 1.00 42.19 100 THR A O 1
#

Radius of gyration: 13.78 Å; chains: 1; bounding box: 28×42×38 Å